Protein AF-A0A3M1GZL6-F1 (afdb_monomer_lite)

Radius of gyration: 32.79 Å; chains: 1; bounding box: 67×46×110 Å

pLDDT: mean 77.43, std 15.97, range [37.19, 97.94]

Foldseek 3Di:
DKDWDQDFPAAIWIWADQPPDIDDTDGDDDDARWDPWDWDADDQQKIKIWTWHPVDPVTDIDIDIDGDPHPDDPDDPDPDPPPDPDPPPDPPDPDDDDDDDDDDDPPPPPPPPPPDPPPDPDVVNVCVVPVVVVVVVVVVVVVVVVVVVVDDPPD

Sequence (155 aa):
MHAVSLQPNDPPLHSMFNGANWSPPDQLPTADIVELLRIAVTGGNTLHVVWTVKTAQPFTVWYMQGKTTAPAVPFQPVPAPPPAASANPAASQAEATAEPGTGLSPRAADIPHDYRPVARMTPGNLVLLGVVPALLALVIIFAIRIAQIRWPKEY

Secondary structure (DSSP, 8-state):
-EEEE--TTSPPEEEEB-SS-BPPPEE---SS-EEEEEEEEETTTEEEEEEEETTSSSPEEEEEEEE--PPPPPPPPPPPPPPPPP------------------------------------HHHHHHHHHHHHHHHHHHHHHHHHHHHHS----

Structure (mmCIF, N/CA/C/O backbone):
data_AF-A0A3M1GZL6-F1
#
_entry.id   AF-A0A3M1GZL6-F1
#
loop_
_atom_site.group_PDB
_atom_site.id
_atom_site.type_symbol
_atom_site.label_atom_id
_atom_site.label_alt_id
_atom_site.label_comp_id
_atom_site.label_asym_id
_atom_site.label_entity_id
_atom_site.label_seq_id
_atom_site.pdbx_PDB_ins_code
_atom_site.Cartn_x
_atom_site.Cartn_y
_atom_site.Cartn_z
_atom_site.occupancy
_atom_site.B_iso_or_equiv
_atom_site.auth_seq_id
_atom_site.auth_comp_id
_atom_site.auth_asym_id
_atom_site.auth_atom_id
_atom_site.pdbx_PDB_model_num
ATOM 1 N N . MET A 1 1 ? -6.702 -7.083 13.331 1.00 82.12 1 MET A N 1
ATOM 2 C CA . MET A 1 1 ? -5.679 -6.010 13.196 1.00 82.12 1 MET A CA 1
ATOM 3 C C . MET A 1 1 ? -5.001 -6.169 11.841 1.00 82.12 1 MET A C 1
ATOM 5 O O . MET A 1 1 ? -4.928 -7.291 11.357 1.00 82.12 1 MET A O 1
ATOM 9 N N . HIS A 1 2 ? -4.553 -5.080 11.221 1.00 84.69 2 HIS A N 1
ATOM 10 C CA . HIS A 1 2 ? -3.854 -5.108 9.934 1.00 84.69 2 HIS A CA 1
ATOM 11 C C . HIS A 1 2 ? -2.455 -4.526 10.085 1.00 84.69 2 HIS A C 1
ATOM 13 O O . HIS A 1 2 ? -2.291 -3.525 10.780 1.00 84.69 2 HIS A O 1
ATOM 19 N N . ALA A 1 3 ? -1.480 -5.144 9.429 1.00 86.69 3 ALA A N 1
ATOM 20 C CA . ALA A 1 3 ? -0.126 -4.631 9.313 1.00 86.69 3 ALA A CA 1
ATOM 21 C C . ALA A 1 3 ? 0.213 -4.467 7.835 1.00 86.69 3 ALA A C 1
ATOM 23 O O . ALA A 1 3 ? -0.143 -5.309 7.008 1.00 86.69 3 ALA A O 1
ATOM 24 N N . VAL A 1 4 ? 0.898 -3.374 7.519 1.00 86.44 4 VAL A N 1
ATOM 25 C CA . VAL A 1 4 ? 1.490 -3.162 6.202 1.00 86.44 4 VAL A CA 1
ATOM 26 C C . VAL A 1 4 ? 2.957 -2.834 6.395 1.00 86.44 4 VAL A C 1
ATOM 28 O O . VAL A 1 4 ? 3.301 -2.008 7.241 1.00 86.44 4 VAL A O 1
ATOM 31 N N . SER A 1 5 ? 3.805 -3.500 5.621 1.00 86.38 5 SER A N 1
ATOM 32 C CA . SER A 1 5 ? 5.239 -3.245 5.592 1.00 86.38 5 SER A CA 1
ATOM 33 C C . SER A 1 5 ? 5.602 -2.529 4.300 1.00 86.38 5 SER A C 1
ATOM 35 O O . SER A 1 5 ? 5.200 -2.953 3.216 1.00 86.38 5 SER A O 1
ATOM 37 N N . LEU A 1 6 ? 6.363 -1.444 4.434 1.00 83.81 6 LEU A N 1
ATOM 38 C CA . LEU A 1 6 ? 7.000 -0.743 3.328 1.00 83.81 6 LEU A CA 1
ATOM 39 C C . LEU A 1 6 ? 8.499 -0.990 3.437 1.00 83.81 6 LEU A C 1
ATOM 41 O O . LEU A 1 6 ? 9.172 -0.364 4.257 1.00 83.81 6 LEU A O 1
ATOM 45 N N . GLN A 1 7 ? 9.014 -1.909 2.630 1.00 82.75 7 GLN A N 1
ATOM 46 C CA . GLN A 1 7 ? 10.453 -2.088 2.487 1.00 82.75 7 GLN A CA 1
ATOM 47 C C . GLN A 1 7 ? 10.937 -1.318 1.251 1.00 82.75 7 GLN A C 1
ATOM 49 O O . GLN A 1 7 ? 10.270 -1.337 0.214 1.00 82.75 7 GLN A O 1
ATOM 54 N N . PRO A 1 8 ? 12.063 -0.586 1.337 1.00 77.88 8 PRO A N 1
ATOM 55 C CA . PRO A 1 8 ? 12.608 0.104 0.178 1.00 77.88 8 PRO A CA 1
ATOM 56 C C . PRO A 1 8 ? 12.890 -0.880 -0.962 1.00 77.88 8 PRO A C 1
ATOM 58 O O . PRO A 1 8 ? 13.643 -1.828 -0.778 1.00 77.88 8 PRO A O 1
ATOM 61 N N . ASN A 1 9 ? 12.351 -0.592 -2.150 1.00 77.94 9 ASN A N 1
ATOM 62 C CA . ASN A 1 9 ? 12.472 -1.400 -3.376 1.00 77.94 9 ASN A CA 1
ATOM 63 C C . ASN A 1 9 ? 11.681 -2.714 -3.398 1.00 77.94 9 ASN A C 1
ATOM 65 O O . ASN A 1 9 ? 11.712 -3.391 -4.423 1.00 77.94 9 ASN A O 1
ATOM 69 N N . ASP A 1 10 ? 10.935 -3.026 -2.342 1.00 83.75 10 ASP A N 1
ATOM 70 C CA . ASP A 1 10 ? 10.037 -4.171 -2.318 1.00 83.75 10 ASP A CA 1
ATOM 71 C C . ASP A 1 10 ? 8.578 -3.718 -2.450 1.00 83.75 10 ASP A C 1
ATOM 73 O O . ASP A 1 10 ? 8.207 -2.610 -2.038 1.00 83.75 10 ASP A O 1
ATOM 77 N N . PRO A 1 11 ? 7.721 -4.564 -3.033 1.00 83.38 11 PRO A N 1
ATOM 78 C CA . PRO A 1 11 ? 6.295 -4.307 -3.067 1.00 83.38 11 PRO A CA 1
ATOM 79 C C . PRO A 1 11 ? 5.733 -4.278 -1.631 1.00 83.38 11 PRO A C 1
ATOM 81 O O . PRO A 1 11 ? 6.134 -5.090 -0.795 1.00 83.38 11 PRO A O 1
ATOM 84 N N . PRO A 1 12 ? 4.792 -3.370 -1.311 1.00 85.75 12 PRO A N 1
ATOM 85 C CA . PRO A 1 12 ? 4.110 -3.363 -0.028 1.00 85.75 12 PRO A CA 1
ATOM 86 C C . PRO A 1 12 ? 3.483 -4.720 0.275 1.00 85.75 12 PRO A C 1
ATOM 88 O O . PRO A 1 12 ? 2.729 -5.279 -0.527 1.00 85.75 12 PRO A O 1
ATOM 91 N N . LEU A 1 13 ? 3.773 -5.205 1.476 1.00 89.44 13 LEU A N 1
ATOM 92 C CA . LEU A 1 13 ? 3.227 -6.449 1.993 1.00 89.44 13 LEU A CA 1
ATOM 93 C C . LEU A 1 13 ? 2.117 -6.147 2.987 1.00 89.44 13 LEU A C 1
ATOM 95 O O . LEU A 1 13 ? 2.265 -5.278 3.850 1.00 89.44 13 LEU A O 1
ATOM 99 N N . HIS A 1 14 ? 1.026 -6.895 2.898 1.00 88.31 14 HIS A N 1
ATOM 100 C CA . HIS A 1 14 ? -0.104 -6.841 3.814 1.00 88.31 14 HIS A CA 1
ATOM 101 C C . HIS A 1 14 ? -0.187 -8.129 4.625 1.00 88.31 14 HIS A C 1
ATOM 103 O O . HIS A 1 14 ? -0.052 -9.222 4.092 1.00 88.31 14 HIS A O 1
ATOM 109 N N . SER A 1 15 ? -0.427 -8.013 5.927 1.00 89.75 15 SER A N 1
ATOM 110 C CA . SER A 1 15 ? -0.770 -9.159 6.763 1.00 89.75 15 SER A CA 1
ATOM 111 C C . SER A 1 15 ? -1.905 -8.801 7.715 1.00 89.75 15 SER A C 1
ATOM 113 O O . SER A 1 15 ? -2.134 -7.639 8.082 1.00 89.75 15 SER A O 1
ATOM 115 N N . MET A 1 16 ? -2.658 -9.821 8.102 1.00 89.81 16 MET A N 1
ATOM 116 C CA . MET A 1 16 ? -3.861 -9.699 8.899 1.00 89.81 16 MET A CA 1
ATOM 117 C C . MET A 1 16 ? -3.774 -10.576 10.139 1.00 89.81 16 MET A C 1
ATOM 119 O O . MET A 1 16 ? -3.557 -11.778 10.050 1.00 89.81 16 MET A O 1
ATOM 123 N N . PHE A 1 17 ? -4.030 -9.986 11.301 1.00 83.88 17 PHE A N 1
ATOM 124 C CA . PHE A 1 17 ? -4.169 -10.725 12.548 1.00 83.88 17 PHE A CA 1
ATOM 125 C C . PHE A 1 17 ? -5.627 -11.127 12.772 1.00 83.88 17 PHE A C 1
ATOM 127 O O . PHE A 1 17 ? -6.502 -10.254 12.874 1.00 83.88 17 PHE A O 1
ATOM 134 N N . ASN A 1 18 ? -5.873 -12.434 12.886 1.00 82.94 18 ASN A N 1
ATOM 135 C CA . ASN A 1 18 ? -7.208 -13.018 13.062 1.00 82.94 18 ASN A CA 1
ATOM 136 C C . ASN A 1 18 ? -7.634 -13.193 14.535 1.00 82.94 18 ASN A C 1
ATOM 138 O O . ASN A 1 18 ? -8.662 -13.806 14.800 1.00 82.94 18 ASN A O 1
ATOM 142 N N . GLY A 1 19 ? -6.848 -12.681 15.485 1.00 83.75 19 GLY A N 1
ATOM 143 C CA . GLY A 1 19 ? -7.070 -12.865 16.923 1.00 83.75 19 GLY A CA 1
ATOM 144 C C . GLY A 1 19 ? -6.144 -13.897 17.570 1.00 83.75 19 GLY A C 1
ATOM 145 O O . GLY A 1 19 ? -5.938 -13.827 18.776 1.00 83.75 19 GLY A O 1
ATOM 146 N N . ALA A 1 20 ? -5.540 -14.795 16.785 1.00 88.56 20 ALA A N 1
ATOM 147 C CA . ALA A 1 20 ? -4.580 -15.788 17.275 1.00 88.56 20 ALA A CA 1
ATOM 148 C C . ALA A 1 20 ? -3.254 -15.757 16.504 1.00 88.56 20 ALA A C 1
ATOM 150 O O . ALA A 1 20 ? -2.189 -15.798 17.111 1.00 88.56 20 ALA A O 1
ATOM 151 N N . ASN A 1 21 ? -3.313 -15.653 15.174 1.00 90.38 21 ASN A N 1
ATOM 152 C CA . ASN A 1 21 ? -2.150 -15.697 14.293 1.00 90.38 21 ASN A CA 1
ATOM 153 C C . ASN A 1 21 ? -2.203 -14.587 13.238 1.00 90.38 21 ASN A C 1
ATOM 155 O O . ASN A 1 21 ? -3.274 -14.083 12.879 1.00 90.38 21 ASN A O 1
ATOM 159 N N . TRP A 1 22 ? -1.029 -14.233 12.719 1.00 90.50 22 TRP A N 1
ATOM 160 C CA . TRP A 1 22 ? -0.897 -13.429 11.508 1.00 90.50 22 TRP A CA 1
ATOM 161 C C . TRP A 1 22 ? -1.107 -14.302 10.269 1.00 90.50 22 TRP A C 1
ATOM 163 O O . TRP A 1 22 ? -0.650 -15.445 10.225 1.00 90.50 22 TRP A O 1
ATOM 173 N N . SER A 1 23 ? -1.788 -13.769 9.257 1.00 88.12 23 SER A N 1
ATOM 174 C CA . SER A 1 23 ? -1.827 -14.381 7.932 1.00 88.12 23 SER A CA 1
ATOM 175 C C . SER A 1 23 ? -0.436 -14.332 7.291 1.00 88.12 23 SER A C 1
ATOM 177 O O . SER A 1 23 ? 0.346 -13.421 7.596 1.00 88.12 23 SER A O 1
ATOM 179 N N . PRO A 1 24 ? -0.126 -15.242 6.352 1.00 91.62 24 PRO A N 1
ATOM 180 C CA . PRO A 1 24 ? 1.008 -15.047 5.459 1.00 91.62 24 PRO A CA 1
ATOM 181 C C . PRO A 1 24 ? 0.953 -13.647 4.819 1.00 91.62 24 PRO A C 1
ATOM 183 O O . PRO A 1 24 ? -0.154 -13.163 4.550 1.00 91.62 24 PRO A O 1
ATOM 186 N N . PRO A 1 25 ? 2.104 -12.978 4.618 1.00 90.62 25 PRO A N 1
ATOM 187 C CA . PRO A 1 25 ? 2.144 -11.710 3.907 1.00 90.62 25 PRO A CA 1
ATOM 188 C C . PRO A 1 25 ? 1.622 -11.877 2.480 1.00 90.62 25 PRO A C 1
ATOM 190 O O . PRO A 1 25 ? 2.087 -12.756 1.756 1.00 90.62 25 PRO A O 1
ATOM 193 N N . ASP A 1 26 ? 0.677 -11.030 2.091 1.00 86.62 26 ASP A N 1
ATOM 194 C CA . ASP A 1 26 ? 0.167 -10.929 0.730 1.00 86.62 26 ASP A CA 1
ATOM 195 C C . ASP A 1 26 ? 0.739 -9.683 0.054 1.00 86.62 26 ASP A C 1
ATOM 197 O O . ASP A 1 26 ? 0.881 -8.622 0.675 1.00 86.62 26 ASP A O 1
ATOM 201 N N . GLN A 1 27 ? 1.105 -9.819 -1.213 1.00 86.69 27 GLN A N 1
ATOM 202 C CA . GLN A 1 27 ? 1.727 -8.744 -1.965 1.00 86.69 27 GLN A CA 1
ATOM 203 C C . GLN A 1 27 ? 0.643 -7.859 -2.569 1.00 86.69 27 GLN A C 1
ATOM 205 O O . GLN A 1 27 ? -0.169 -8.307 -3.379 1.00 86.69 27 GLN A O 1
ATOM 210 N N . LEU A 1 28 ? 0.654 -6.571 -2.228 1.00 81.94 28 LEU A N 1
ATOM 211 C CA . LEU A 1 28 ? -0.242 -5.633 -2.887 1.00 81.94 28 LEU A CA 1
ATOM 212 C C . LEU A 1 28 ? 0.276 -5.345 -4.309 1.00 81.94 28 LEU A C 1
ATOM 214 O O . LEU A 1 28 ? 1.479 -5.140 -4.498 1.00 81.94 28 LEU A O 1
ATOM 218 N N . PRO A 1 29 ? -0.603 -5.319 -5.323 1.00 76.50 29 PRO A N 1
ATOM 219 C CA . PRO A 1 29 ? -0.213 -5.044 -6.696 1.00 76.50 29 PRO A CA 1
ATOM 220 C C . PRO A 1 29 ? 0.284 -3.602 -6.827 1.00 76.50 29 PRO A C 1
ATOM 222 O O . PRO A 1 29 ? -0.481 -2.646 -6.695 1.00 76.50 29 PRO A O 1
ATOM 225 N N . THR A 1 30 ? 1.574 -3.438 -7.109 1.00 78.94 30 THR A N 1
ATOM 226 C CA . THR A 1 30 ? 2.170 -2.138 -7.437 1.00 78.94 30 THR A CA 1
ATOM 227 C C . THR A 1 30 ? 3.236 -2.316 -8.509 1.00 78.94 30 THR A C 1
ATOM 229 O O . THR A 1 30 ? 3.875 -3.363 -8.601 1.00 78.94 30 THR A O 1
ATOM 232 N N . ALA A 1 31 ? 3.405 -1.282 -9.330 1.00 65.56 31 ALA A N 1
ATOM 233 C CA . ALA A 1 31 ? 4.417 -1.239 -10.379 1.00 65.56 31 ALA A CA 1
ATOM 234 C C . ALA A 1 31 ? 5.683 -0.469 -9.962 1.00 65.56 31 ALA A C 1
ATOM 236 O O . ALA A 1 31 ? 6.626 -0.395 -10.743 1.00 65.56 31 ALA A O 1
ATOM 237 N N . ASP A 1 32 ? 5.703 0.147 -8.775 1.00 81.12 32 ASP A N 1
ATOM 238 C CA . ASP A 1 32 ? 6.634 1.236 -8.481 1.00 81.12 32 ASP A CA 1
ATOM 239 C C . ASP A 1 32 ? 6.878 1.468 -6.980 1.00 81.12 32 ASP A C 1
ATOM 241 O O . ASP A 1 32 ? 6.179 0.944 -6.111 1.00 81.12 32 ASP A O 1
ATOM 245 N N . ILE A 1 33 ? 7.867 2.320 -6.682 1.00 83.44 33 ILE A N 1
ATOM 246 C CA . ILE A 1 33 ? 8.243 2.710 -5.316 1.00 83.44 33 ILE A CA 1
ATOM 247 C C . ILE A 1 33 ? 7.102 3.486 -4.651 1.00 83.44 33 ILE A C 1
ATOM 249 O O . ILE A 1 33 ? 6.793 4.625 -5.021 1.00 83.44 33 ILE A O 1
ATOM 253 N N . VAL A 1 34 ? 6.528 2.851 -3.633 1.00 86.25 34 VAL A N 1
ATOM 254 C CA . VAL A 1 34 ? 5.396 3.343 -2.853 1.00 86.25 34 VAL A CA 1
ATOM 255 C C . VAL A 1 34 ? 5.852 4.310 -1.762 1.00 86.25 34 VAL A C 1
ATOM 257 O O . VAL A 1 34 ? 6.761 4.019 -0.987 1.00 86.25 34 VAL A O 1
ATOM 260 N N . GLU A 1 35 ? 5.174 5.448 -1.664 1.00 85.88 35 GLU A N 1
ATOM 261 C CA . GLU A 1 35 ? 5.312 6.436 -0.595 1.00 85.88 35 GLU A CA 1
ATOM 262 C C . GLU A 1 35 ? 3.933 6.762 0.003 1.00 85.88 35 GLU A C 1
ATOM 264 O O . GLU A 1 35 ? 2.891 6.505 -0.603 1.00 85.88 35 GLU A O 1
ATOM 269 N N . LEU A 1 36 ? 3.925 7.314 1.221 1.00 87.94 36 LEU A N 1
ATOM 270 C CA . LEU A 1 36 ? 2.721 7.817 1.901 1.00 87.94 36 LEU A CA 1
ATOM 271 C C . LEU A 1 36 ? 1.548 6.819 1.979 1.00 87.94 36 LEU A C 1
ATOM 273 O O . LEU A 1 36 ? 0.388 7.227 1.957 1.00 87.94 36 LEU A O 1
ATOM 277 N N . LEU A 1 37 ? 1.831 5.519 2.123 1.00 89.25 37 LEU A N 1
ATOM 278 C CA . LEU A 1 37 ? 0.783 4.505 2.228 1.00 89.25 37 LEU A CA 1
ATOM 279 C C . LEU A 1 37 ? -0.131 4.771 3.435 1.00 89.25 37 LEU A C 1
ATOM 281 O O . LEU A 1 37 ? 0.324 5.072 4.548 1.00 89.25 37 LEU A O 1
ATOM 285 N N . ARG A 1 38 ? -1.437 4.658 3.205 1.00 91.12 38 ARG A N 1
ATOM 286 C CA . ARG A 1 38 ? -2.498 4.720 4.210 1.00 91.12 38 ARG A CA 1
ATOM 287 C C . ARG A 1 38 ? -3.453 3.555 4.001 1.00 91.12 38 ARG A C 1
ATOM 289 O O . ARG A 1 38 ? -3.733 3.158 2.873 1.00 91.12 38 ARG A O 1
ATOM 296 N N . ILE A 1 39 ? -3.956 3.028 5.110 1.00 89.44 39 ILE A N 1
ATOM 297 C CA . ILE A 1 39 ? -4.881 1.898 5.142 1.00 89.44 39 ILE A CA 1
ATOM 298 C C . ILE A 1 39 ? -6.048 2.199 6.069 1.00 89.44 39 ILE A C 1
ATOM 300 O O . ILE A 1 39 ? -5.860 2.743 7.156 1.00 89.44 39 ILE A O 1
ATOM 304 N N . ALA A 1 40 ? -7.242 1.800 5.646 1.00 90.00 40 ALA A N 1
ATOM 305 C CA . ALA A 1 40 ? -8.452 1.839 6.454 1.00 90.00 40 ALA A CA 1
ATOM 306 C C . ALA A 1 40 ? -9.295 0.591 6.184 1.00 90.00 40 ALA A C 1
ATOM 308 O O . ALA A 1 40 ? -9.300 0.073 5.071 1.00 90.00 40 ALA A O 1
ATOM 309 N N . VAL A 1 41 ? -10.030 0.112 7.188 1.00 87.12 41 VAL A N 1
ATOM 310 C CA . VAL A 1 41 ? -11.014 -0.963 7.013 1.00 87.12 41 VAL A CA 1
ATOM 311 C C . VAL A 1 41 ? -12.380 -0.434 7.403 1.00 87.12 41 VAL A C 1
ATOM 313 O O . VAL A 1 41 ? -12.566 0.007 8.534 1.00 87.12 41 VAL A O 1
ATOM 316 N N . THR A 1 42 ? -13.325 -0.454 6.466 1.00 86.94 42 THR A N 1
ATOM 317 C CA . THR A 1 42 ? -14.678 0.081 6.673 1.00 86.94 42 THR A CA 1
ATOM 318 C C . THR A 1 42 ? -15.738 -0.800 6.000 1.00 86.94 42 THR A C 1
ATOM 320 O O . THR A 1 42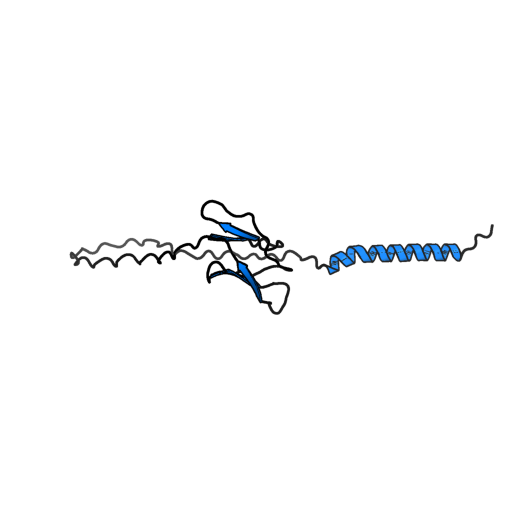 ? -15.409 -1.778 5.327 1.00 86.94 42 THR A O 1
ATOM 323 N N . GLY A 1 43 ? -17.026 -0.500 6.218 1.00 82.19 43 GLY A N 1
ATOM 324 C CA . GLY A 1 43 ? -18.127 -1.064 5.424 1.00 82.19 43 GLY A CA 1
ATOM 325 C C . GLY A 1 43 ? -18.190 -2.596 5.390 1.00 82.19 43 GLY A C 1
ATOM 326 O O . GLY A 1 43 ? -18.282 -3.179 4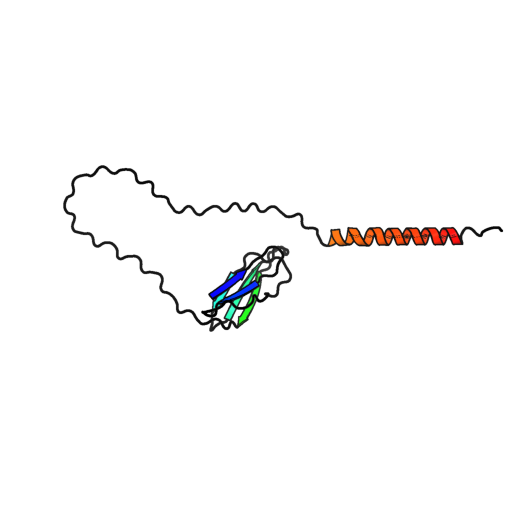.310 1.00 82.19 43 GLY A O 1
ATOM 327 N N . GLY A 1 44 ? -18.085 -3.255 6.548 1.00 82.00 44 GLY A N 1
ATOM 328 C CA . GLY A 1 44 ? -18.143 -4.718 6.633 1.00 82.00 44 GLY A CA 1
ATOM 329 C C . GLY A 1 44 ? -16.935 -5.383 5.972 1.00 82.00 44 GLY A C 1
ATOM 330 O O . GLY A 1 44 ? -17.069 -6.077 4.962 1.00 82.00 44 GLY A O 1
ATOM 331 N N . ASN A 1 45 ? -15.754 -5.152 6.552 1.00 86.44 45 ASN A N 1
ATOM 332 C CA . ASN A 1 45 ? -14.490 -5.770 6.152 1.00 86.44 45 ASN A CA 1
ATOM 333 C C . ASN A 1 45 ? -14.014 -5.433 4.731 1.00 86.44 45 ASN A C 1
ATOM 335 O O . ASN A 1 45 ? -13.444 -6.270 4.027 1.00 86.44 45 ASN A O 1
ATOM 339 N N . THR A 1 46 ? -14.225 -4.196 4.296 1.00 88.62 46 THR A N 1
ATOM 340 C CA . THR A 1 46 ? -13.605 -3.688 3.072 1.00 88.62 46 THR A CA 1
ATOM 341 C C . THR A 1 46 ? -12.311 -2.975 3.446 1.00 88.62 46 THR A C 1
ATOM 343 O O . THR A 1 46 ? -12.333 -1.992 4.184 1.00 88.62 46 THR A O 1
ATOM 346 N N . LEU A 1 47 ? -11.181 -3.503 2.982 1.00 87.69 47 LEU A N 1
ATOM 347 C CA . LEU A 1 47 ? -9.872 -2.870 3.089 1.00 87.69 47 LEU A CA 1
ATOM 348 C C . LEU A 1 47 ? -9.749 -1.816 1.991 1.00 87.69 47 LEU A C 1
ATOM 350 O O . LEU A 1 47 ? -9.950 -2.121 0.819 1.00 87.69 47 LEU A O 1
ATOM 354 N N . HIS A 1 48 ? -9.377 -0.607 2.384 1.00 89.88 48 HIS A N 1
ATOM 355 C CA . HIS A 1 48 ? -9.042 0.510 1.516 1.00 89.88 48 HIS A CA 1
ATOM 356 C C . HIS A 1 48 ? -7.555 0.797 1.677 1.00 89.88 48 HIS A C 1
ATOM 358 O O . HIS A 1 48 ? -7.083 0.992 2.802 1.00 89.88 48 HIS A O 1
ATOM 364 N N . VAL A 1 49 ? -6.827 0.831 0.566 1.00 89.25 49 VAL A N 1
ATOM 365 C CA . VAL A 1 49 ? -5.401 1.159 0.532 1.00 89.25 49 VAL A CA 1
ATOM 366 C C . VAL A 1 49 ? -5.210 2.339 -0.406 1.00 89.25 49 VAL A C 1
ATOM 368 O O . VAL A 1 49 ? -5.695 2.318 -1.536 1.00 89.25 49 VAL A O 1
ATOM 371 N N . VAL A 1 50 ? -4.504 3.363 0.063 1.00 91.88 50 VAL A N 1
ATOM 372 C CA . VAL A 1 50 ? -4.168 4.557 -0.720 1.00 91.88 50 VAL A CA 1
ATOM 373 C C . VAL A 1 50 ? -2.677 4.809 -0.612 1.00 91.88 50 VAL A C 1
ATOM 375 O O . VAL A 1 50 ? -2.113 4.684 0.476 1.00 91.88 50 VAL A O 1
ATOM 378 N N . TRP A 1 51 ? -2.031 5.151 -1.720 1.00 90.94 51 TRP A N 1
ATOM 379 C CA . TRP A 1 51 ? -0.601 5.452 -1.724 1.00 90.94 51 TRP A CA 1
ATOM 380 C C . TRP A 1 51 ? -0.209 6.403 -2.850 1.00 90.94 51 TRP A C 1
ATOM 382 O O . TRP A 1 51 ? -0.974 6.623 -3.788 1.00 90.94 51 TRP A O 1
ATOM 392 N N . THR A 1 52 ? 0.994 6.963 -2.766 1.00 89.06 52 THR A N 1
ATOM 393 C CA . THR A 1 52 ? 1.604 7.750 -3.843 1.00 89.06 52 THR A CA 1
ATOM 394 C C . THR A 1 52 ? 2.798 7.012 -4.423 1.00 89.06 52 THR A C 1
ATOM 396 O O . THR A 1 52 ? 3.452 6.232 -3.734 1.00 89.06 52 THR A O 1
ATOM 399 N N . VAL A 1 53 ? 3.108 7.265 -5.690 1.00 85.44 53 VAL A N 1
ATOM 400 C CA . VAL A 1 53 ? 4.294 6.713 -6.353 1.00 85.44 53 VAL A CA 1
ATOM 401 C C . VAL A 1 53 ? 5.317 7.821 -6.592 1.00 85.44 53 VAL A C 1
ATOM 403 O O . VAL A 1 53 ? 4.983 8.849 -7.181 1.00 85.44 53 VAL A O 1
ATOM 406 N N . LYS A 1 54 ? 6.567 7.614 -6.149 1.00 77.31 54 LYS A N 1
ATOM 407 C CA . LYS A 1 54 ? 7.638 8.632 -6.232 1.00 77.31 54 LYS A CA 1
ATOM 408 C C . LYS A 1 54 ? 8.118 8.902 -7.662 1.00 77.31 54 LYS A C 1
ATOM 410 O O . LYS A 1 54 ? 8.632 9.975 -7.956 1.00 77.31 54 LYS A O 1
ATOM 415 N N . THR A 1 55 ? 8.036 7.905 -8.537 1.00 75.25 55 THR A N 1
ATOM 416 C CA . THR A 1 55 ? 8.617 7.940 -9.891 1.00 75.25 55 THR A CA 1
ATOM 417 C C . THR A 1 55 ? 7.796 8.756 -10.887 1.00 75.25 55 THR A C 1
ATOM 419 O O . THR A 1 55 ? 8.328 9.125 -11.931 1.00 75.25 55 THR A O 1
ATOM 422 N N . ALA A 1 56 ? 6.551 9.103 -10.555 1.00 65.31 56 ALA A N 1
ATOM 423 C CA . ALA A 1 56 ? 5.707 9.974 -11.360 1.00 65.31 56 ALA A CA 1
ATOM 424 C C . ALA A 1 56 ? 5.665 11.378 -10.737 1.00 65.31 56 ALA A C 1
ATOM 426 O O . ALA A 1 56 ? 5.170 11.550 -9.624 1.00 65.31 56 ALA A O 1
ATOM 427 N N . GLN A 1 57 ? 6.179 12.387 -11.449 1.00 77.94 57 GLN A N 1
ATOM 428 C CA . GLN A 1 57 ? 5.782 13.776 -11.218 1.00 77.94 57 GLN A CA 1
ATOM 429 C C . GLN A 1 57 ? 4.801 14.206 -12.318 1.00 77.94 57 GLN A C 1
ATOM 431 O O . GLN A 1 57 ? 5.125 14.034 -13.494 1.00 77.94 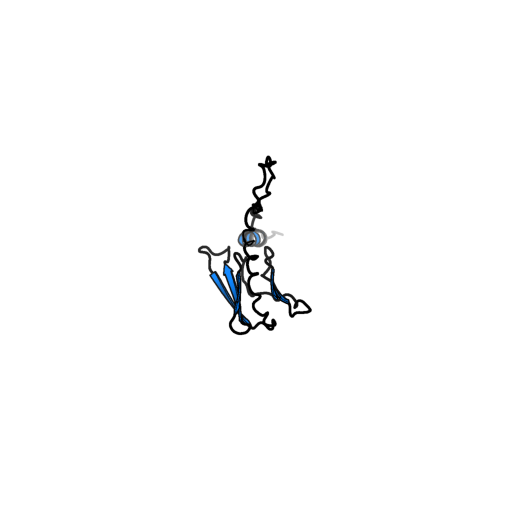57 GLN A O 1
ATOM 436 N N . PRO A 1 58 ? 3.628 14.768 -11.966 1.00 83.25 58 PRO A N 1
ATOM 437 C CA . PRO A 1 58 ? 3.125 15.007 -10.605 1.00 83.25 58 PRO A CA 1
ATOM 438 C C . PRO A 1 58 ? 2.838 13.703 -9.841 1.00 83.25 58 PRO A C 1
ATOM 440 O O . PRO A 1 58 ? 2.576 12.668 -10.456 1.00 83.25 58 PRO A O 1
ATOM 443 N N . PHE A 1 59 ? 2.886 13.761 -8.501 1.00 81.62 59 PHE A N 1
ATOM 444 C CA . PHE A 1 59 ? 2.580 12.601 -7.660 1.00 81.62 59 PHE A CA 1
ATOM 445 C C . PHE A 1 59 ? 1.215 12.035 -8.040 1.00 81.62 59 PHE A C 1
ATOM 447 O O . PHE A 1 59 ? 0.195 12.716 -7.950 1.00 81.62 59 PHE A O 1
ATOM 454 N N . THR A 1 60 ? 1.205 10.775 -8.460 1.00 84.38 60 THR A N 1
ATOM 455 C CA . THR A 1 60 ? -0.034 10.063 -8.765 1.00 84.38 60 THR A CA 1
ATOM 456 C C . THR A 1 60 ? -0.492 9.332 -7.513 1.00 84.38 60 THR A C 1
ATOM 458 O O . THR A 1 60 ? 0.278 8.573 -6.917 1.00 84.38 60 THR A O 1
ATOM 461 N N . VAL A 1 61 ? -1.736 9.588 -7.105 1.00 89.19 61 VAL A N 1
ATOM 462 C CA . VAL A 1 61 ? -2.396 8.873 -6.010 1.00 89.19 61 VAL A CA 1
ATOM 463 C C . VAL A 1 61 ? -3.044 7.619 -6.581 1.00 89.19 61 VAL A C 1
ATOM 465 O O . VAL A 1 61 ? -3.823 7.689 -7.529 1.00 89.19 61 VAL A O 1
ATOM 468 N N . TRP A 1 62 ? -2.735 6.481 -5.978 1.00 87.00 62 TRP A N 1
ATOM 469 C CA . TRP A 1 62 ? -3.276 5.177 -6.327 1.00 87.00 62 TRP A CA 1
ATOM 470 C C . TRP A 1 62 ? -4.206 4.683 -5.228 1.00 87.00 62 TRP A C 1
ATOM 472 O O . TRP A 1 62 ? -4.024 5.001 -4.050 1.00 87.00 62 TRP A O 1
ATOM 482 N N . TYR A 1 63 ? -5.202 3.897 -5.627 1.00 90.19 63 TYR A N 1
ATOM 483 C CA . TYR A 1 63 ? -6.208 3.343 -4.735 1.00 90.19 63 TYR A CA 1
ATOM 484 C C . TYR A 1 63 ? -6.471 1.878 -5.071 1.00 90.19 63 TYR A C 1
ATOM 486 O O . TYR A 1 63 ? -6.626 1.513 -6.237 1.00 90.19 63 TYR A O 1
ATOM 494 N N . MET A 1 64 ? -6.573 1.057 -4.032 1.00 86.62 64 MET A N 1
ATOM 495 C CA . MET A 1 64 ? -7.016 -0.328 -4.120 1.00 86.62 64 MET A CA 1
ATOM 496 C C . MET A 1 64 ? -8.054 -0.600 -3.041 1.00 86.62 64 MET A C 1
ATOM 498 O O . MET A 1 64 ? -7.972 -0.083 -1.925 1.00 86.62 64 MET A O 1
ATOM 502 N N . GLN A 1 65 ? -8.998 -1.479 -3.370 1.00 91.25 65 GLN A N 1
ATOM 503 C CA . GLN A 1 65 ? -9.908 -2.058 -2.398 1.00 91.25 65 GLN A CA 1
ATOM 504 C C . GLN A 1 65 ? -9.908 -3.579 -2.466 1.00 91.25 65 GLN A C 1
ATOM 506 O O . GLN A 1 65 ? -9.752 -4.163 -3.537 1.00 91.25 65 GLN A O 1
ATOM 511 N N . GLY A 1 66 ? -10.134 -4.209 -1.320 1.00 85.12 66 GLY A N 1
ATOM 512 C CA . GLY A 1 66 ? -10.248 -5.657 -1.208 1.00 85.12 66 GLY A CA 1
ATOM 513 C C . GLY A 1 66 ? -11.159 -6.058 -0.060 1.00 85.12 66 GLY A C 1
ATOM 514 O O . GLY A 1 66 ? -11.445 -5.263 0.837 1.00 85.12 66 GLY A O 1
ATOM 515 N N . LYS A 1 67 ? -11.630 -7.303 -0.075 1.00 86.00 67 LYS A N 1
ATOM 516 C CA . LYS A 1 67 ? -12.313 -7.885 1.082 1.00 86.00 67 LYS A CA 1
ATOM 517 C C . LYS A 1 67 ? -11.285 -8.495 2.021 1.00 86.00 67 LYS A C 1
ATOM 519 O O . LYS A 1 67 ? -10.376 -9.189 1.582 1.00 86.00 67 LYS A O 1
ATOM 524 N N . THR A 1 68 ? -11.443 -8.229 3.310 1.00 83.31 68 THR A N 1
ATOM 525 C CA . THR A 1 68 ? -10.638 -8.831 4.371 1.00 83.31 68 THR A CA 1
ATOM 526 C C . THR A 1 68 ? -11.483 -9.816 5.180 1.00 83.31 68 THR A C 1
ATOM 528 O O . THR A 1 68 ? -12.692 -9.653 5.331 1.00 83.31 68 THR A O 1
ATOM 531 N N . THR A 1 69 ? -10.862 -10.863 5.711 1.00 80.12 69 THR A N 1
ATOM 532 C CA . THR A 1 69 ? -11.509 -11.806 6.637 1.00 80.12 69 THR A CA 1
ATOM 533 C C . THR A 1 69 ? -11.227 -11.460 8.102 1.00 80.12 69 THR A C 1
ATOM 535 O O . THR A 1 69 ? -11.532 -12.247 8.995 1.00 80.12 69 THR A O 1
ATOM 538 N N . ALA A 1 70 ? -10.663 -10.276 8.371 1.00 75.19 70 ALA A N 1
ATOM 539 C CA . ALA A 1 70 ? -10.322 -9.840 9.720 1.00 75.19 70 ALA A CA 1
ATOM 540 C C . ALA A 1 70 ? -11.587 -9.766 10.577 1.00 75.19 70 ALA A C 1
ATOM 542 O O . ALA A 1 70 ? -12.562 -9.144 10.153 1.00 75.19 70 ALA A O 1
ATOM 543 N N . PRO A 1 71 ? -11.589 -10.326 11.794 1.00 74.69 71 PRO A N 1
ATOM 544 C CA . PRO A 1 71 ? -12.698 -10.119 12.710 1.00 74.69 71 PRO A CA 1
ATOM 545 C C . PRO A 1 71 ? -12.887 -8.623 12.979 1.00 74.69 71 PRO A C 1
ATOM 547 O O . PRO A 1 71 ? -11.907 -7.893 13.168 1.00 74.69 71 PRO A O 1
ATOM 550 N N . ALA A 1 72 ? -14.141 -8.173 13.016 1.00 74.69 72 ALA A N 1
ATOM 551 C CA . ALA A 1 72 ? -14.454 -6.820 13.448 1.00 74.69 72 ALA A CA 1
ATOM 552 C C . ALA A 1 72 ? -14.006 -6.655 14.906 1.00 74.69 72 ALA A C 1
ATOM 554 O O . ALA A 1 72 ? -14.465 -7.377 15.791 1.00 74.69 72 ALA A O 1
ATOM 555 N N . VAL A 1 73 ? -13.092 -5.718 15.153 1.00 72.56 73 VAL A N 1
ATOM 556 C CA . VAL A 1 73 ? -12.720 -5.334 16.516 1.00 72.56 73 VAL A CA 1
ATOM 557 C C . VAL A 1 73 ? -13.728 -4.274 16.963 1.00 72.56 73 VAL A C 1
ATOM 559 O O . VAL A 1 73 ? -13.863 -3.266 16.263 1.00 72.56 73 VAL A O 1
ATOM 562 N N . PRO A 1 74 ? -14.459 -4.478 18.074 1.00 76.19 74 PRO A N 1
ATOM 563 C CA . PRO A 1 74 ? -15.356 -3.461 18.605 1.00 76.19 74 PRO A CA 1
ATOM 564 C C . PRO A 1 74 ? -14.599 -2.154 18.833 1.00 76.19 74 PRO A C 1
ATOM 566 O O . PRO A 1 74 ? -13.428 -2.169 19.216 1.00 76.19 74 PRO A O 1
ATOM 569 N N . PHE A 1 75 ? -15.271 -1.023 18.620 1.00 75.44 75 PHE A N 1
ATOM 570 C CA . PHE A 1 75 ? -14.707 0.275 18.968 1.00 75.44 75 PHE A CA 1
ATOM 571 C C . PHE A 1 75 ? -14.306 0.270 20.449 1.00 75.44 75 PHE A C 1
ATOM 573 O O . PHE A 1 75 ? -15.153 0.063 21.319 1.00 75.44 75 PHE A O 1
ATOM 580 N N . GLN A 1 76 ? -13.019 0.482 20.732 1.00 76.75 76 GLN A N 1
ATOM 581 C CA . GLN A 1 76 ? -12.582 0.774 22.090 1.00 76.75 76 GLN A CA 1
ATOM 582 C C . GLN A 1 76 ? -12.870 2.253 22.352 1.00 76.75 76 GLN A C 1
ATOM 584 O O . GLN A 1 76 ? -12.312 3.097 21.645 1.00 76.75 76 GLN A O 1
ATOM 589 N N . PRO A 1 77 ? -13.746 2.588 23.316 1.00 85.06 77 PRO A N 1
ATOM 590 C CA . PRO A 1 77 ? -13.961 3.975 23.681 1.00 85.06 77 PRO A CA 1
ATOM 591 C C . PRO A 1 77 ? -12.634 4.602 24.090 1.00 85.06 77 PRO A C 1
ATOM 593 O O . PRO A 1 77 ? -11.816 3.974 24.765 1.00 85.06 77 PRO A O 1
ATOM 596 N N . VAL A 1 78 ? -12.430 5.848 23.662 1.00 85.06 78 VAL A N 1
ATOM 597 C CA . VAL A 1 78 ? -11.309 6.658 24.136 1.00 85.06 78 VAL A CA 1
ATOM 598 C C . VAL A 1 78 ? -11.358 6.637 25.665 1.00 85.06 78 VAL A C 1
ATOM 600 O O . VAL A 1 78 ? -12.441 6.876 26.212 1.00 85.06 78 VAL A O 1
ATOM 603 N N . PRO A 1 79 ? -10.247 6.324 26.361 1.00 89.19 79 PRO A N 1
ATOM 604 C CA . PRO A 1 79 ? -10.216 6.380 27.812 1.00 89.19 79 PRO A CA 1
ATOM 605 C C . PRO A 1 79 ? -10.771 7.726 28.266 1.00 89.19 79 PRO A C 1
ATOM 607 O O . PRO A 1 79 ? -10.289 8.774 27.829 1.00 89.19 79 PRO A O 1
ATOM 610 N N . ALA A 1 80 ? -11.821 7.701 29.088 1.00 92.06 80 ALA A N 1
ATOM 611 C CA . ALA A 1 80 ? -12.347 8.929 29.656 1.00 92.06 80 ALA A CA 1
ATOM 612 C C . ALA A 1 80 ? -11.198 9.627 30.402 1.00 92.06 80 ALA A C 1
ATOM 614 O O . ALA A 1 80 ? -10.429 8.938 31.087 1.00 92.06 80 ALA A O 1
ATOM 615 N N . PRO A 1 81 ? -11.042 10.958 30.268 1.00 89.94 81 PRO A N 1
ATOM 616 C CA . PRO A 1 81 ? -10.085 11.666 31.098 1.00 89.94 81 PRO A CA 1
ATOM 617 C C . PRO A 1 81 ? -10.382 11.319 32.565 1.00 89.94 81 PRO A C 1
ATOM 619 O O . PRO A 1 81 ? -11.561 11.195 32.924 1.00 89.94 81 PRO A O 1
ATOM 622 N N . PRO A 1 82 ? -9.350 11.126 33.407 1.00 90.81 82 PRO A N 1
ATOM 623 C CA . PRO A 1 82 ? -9.558 10.925 34.832 1.00 90.81 82 PRO A CA 1
ATOM 624 C C . PRO A 1 82 ? -10.514 12.001 35.361 1.00 90.81 82 PRO A C 1
ATOM 626 O O . PRO A 1 82 ? -10.412 13.150 34.914 1.00 90.81 82 PRO A O 1
ATOM 629 N N . PRO A 1 83 ? -11.441 11.668 36.279 1.00 89.06 83 PRO A N 1
ATOM 630 C CA . PRO A 1 83 ? -12.287 12.673 36.901 1.00 89.06 83 PRO A CA 1
ATOM 631 C C . PRO A 1 83 ? -11.403 13.813 37.395 1.00 89.06 83 PRO A C 1
ATOM 633 O O . PRO A 1 83 ? -10.385 13.559 38.045 1.00 89.06 83 PRO A O 1
ATOM 636 N N . ALA A 1 84 ? -11.767 15.056 37.069 1.00 88.69 84 ALA A N 1
ATOM 637 C CA . ALA A 1 84 ? -11.112 16.199 37.683 1.00 88.69 84 ALA A CA 1
ATOM 638 C C . ALA A 1 84 ? -11.161 15.980 39.198 1.00 88.69 84 ALA A C 1
ATOM 640 O O . ALA A 1 84 ? -12.228 15.667 39.735 1.00 88.69 84 ALA A O 1
ATOM 641 N N . ALA A 1 85 ? -10.008 16.062 39.866 1.00 84.56 85 ALA A N 1
ATOM 642 C CA . ALA A 1 85 ? -9.958 15.926 41.311 1.00 84.56 85 ALA A CA 1
ATOM 643 C C . ALA A 1 85 ? -10.991 16.894 41.899 1.00 84.56 85 ALA A C 1
ATOM 645 O O . ALA A 1 85 ? -10.931 18.096 41.632 1.00 84.56 85 ALA A O 1
ATOM 646 N N . SER A 1 86 ? -11.973 16.364 42.639 1.00 78.94 86 SER A N 1
ATOM 647 C CA . SER A 1 86 ? -12.898 17.206 43.392 1.00 78.94 86 SER A CA 1
ATOM 648 C C . SER A 1 86 ? -12.035 18.124 44.237 1.00 78.94 86 SER A C 1
ATOM 650 O O . SER A 1 86 ? -11.163 17.630 44.954 1.00 78.94 86 SER A O 1
ATOM 652 N N . ALA A 1 87 ? -12.234 19.437 44.121 1.00 74.00 87 ALA A N 1
ATOM 653 C CA . ALA A 1 87 ? -11.554 20.389 44.978 1.00 74.00 87 ALA A CA 1
ATOM 654 C C . ALA A 1 87 ? -11.856 19.981 46.424 1.00 74.00 87 ALA A C 1
ATOM 656 O O . ALA A 1 87 ? -12.977 20.141 46.906 1.00 74.00 87 ALA A O 1
ATOM 657 N N . ASN A 1 88 ? -10.882 19.359 47.085 1.00 70.50 88 ASN A N 1
ATOM 658 C CA . ASN A 1 88 ? -10.948 19.143 48.513 1.00 70.50 88 ASN A CA 1
ATOM 659 C C . ASN A 1 88 ? -10.996 20.556 49.116 1.00 70.50 88 ASN A C 1
ATOM 661 O O . ASN A 1 88 ? -10.125 21.357 48.755 1.00 70.50 88 ASN A O 1
ATOM 665 N N . PRO A 1 89 ? -12.007 20.923 49.927 1.00 65.88 89 PRO A N 1
ATOM 666 C CA . PRO A 1 89 ? -12.034 22.231 50.566 1.00 65.88 89 PRO A CA 1
ATOM 667 C C . PRO A 1 89 ? -10.689 22.453 51.250 1.00 65.88 89 PRO A C 1
ATOM 669 O O . PRO A 1 89 ? -10.240 21.628 52.046 1.00 65.88 89 PRO A O 1
ATOM 672 N 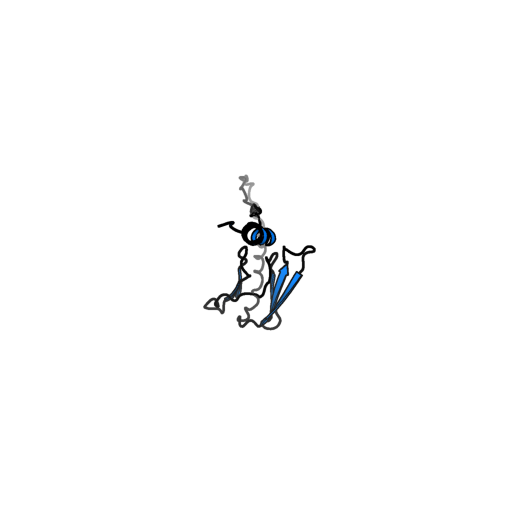N . ALA A 1 90 ? -10.012 23.522 50.837 1.00 60.09 90 ALA A N 1
ATOM 673 C CA . ALA A 1 90 ? -8.645 23.800 51.224 1.00 60.09 90 ALA A CA 1
ATOM 674 C C . ALA A 1 90 ? -8.545 23.857 52.752 1.00 60.09 90 ALA A C 1
ATOM 676 O O . ALA A 1 90 ? -9.018 24.802 53.384 1.00 60.09 90 ALA A O 1
ATOM 677 N N . ALA A 1 91 ? -7.897 22.860 53.356 1.00 61.94 91 ALA A N 1
ATOM 678 C CA . ALA A 1 91 ? -7.217 23.110 54.611 1.00 61.94 91 ALA A CA 1
ATOM 679 C C . ALA A 1 91 ? -6.144 24.158 54.297 1.00 61.94 91 ALA A C 1
ATOM 681 O O . ALA A 1 91 ? -5.317 23.936 53.413 1.00 61.94 91 ALA A O 1
ATOM 682 N N . SER A 1 92 ? -6.211 25.308 54.972 1.00 62.31 92 SER A N 1
ATOM 683 C CA . SER A 1 92 ? -5.185 26.351 54.924 1.00 62.31 92 SER A CA 1
ATOM 684 C C . SER A 1 92 ? -3.831 25.712 55.248 1.00 62.31 92 SER A C 1
ATOM 686 O O . SER A 1 92 ? -3.551 25.400 56.405 1.00 62.31 92 SER A O 1
ATOM 688 N N . GLN A 1 93 ? -3.039 25.411 54.219 1.00 55.00 93 GLN A N 1
ATOM 689 C CA . GLN A 1 93 ? -1.698 24.861 54.360 1.00 55.00 93 GLN A CA 1
ATOM 690 C C . GLN A 1 93 ? -0.684 25.989 54.222 1.00 55.00 93 GLN A C 1
ATOM 692 O O . GLN A 1 93 ? -0.763 26.814 53.314 1.00 55.00 93 GLN A O 1
ATOM 697 N N . ALA A 1 94 ? 0.250 26.002 55.172 1.00 61.53 94 ALA A N 1
ATOM 698 C CA . ALA A 1 94 ? 1.407 26.872 55.188 1.00 61.53 94 ALA A CA 1
ATOM 699 C C . ALA A 1 94 ? 2.235 26.715 53.905 1.00 61.53 94 ALA A C 1
ATOM 701 O O . ALA A 1 94 ? 2.360 25.625 53.348 1.00 61.53 94 ALA A O 1
ATOM 702 N N . GLU A 1 95 ? 2.791 27.841 53.473 1.00 54.66 95 GLU A N 1
ATOM 703 C CA . GLU A 1 95 ? 3.629 28.029 52.296 1.00 54.66 95 GLU A CA 1
ATOM 704 C C . GLU A 1 95 ? 4.818 27.054 52.307 1.00 54.66 95 GLU A C 1
ATOM 706 O O . GLU A 1 95 ? 5.771 27.205 53.070 1.00 54.66 95 GLU A O 1
ATOM 711 N N . ALA A 1 96 ? 4.737 26.009 51.481 1.00 61.62 96 ALA A N 1
ATOM 712 C CA . ALA A 1 96 ? 5.848 25.106 51.227 1.00 61.62 96 ALA A CA 1
ATOM 713 C C . ALA A 1 96 ? 6.627 25.606 50.006 1.00 61.62 96 ALA A C 1
ATOM 715 O O . ALA A 1 96 ? 6.102 25.669 48.893 1.00 61.62 96 ALA A O 1
ATOM 716 N N . THR A 1 97 ? 7.891 25.950 50.240 1.00 66.75 97 THR A N 1
ATOM 717 C CA . THR A 1 97 ? 8.903 26.278 49.234 1.00 66.75 97 THR A CA 1
ATOM 718 C C . THR A 1 97 ? 8.977 25.176 48.176 1.00 66.75 97 THR A C 1
ATOM 720 O O . THR A 1 97 ? 9.353 24.044 48.474 1.00 66.75 97 THR A O 1
ATOM 723 N N . ALA A 1 98 ? 8.607 25.505 46.939 1.00 52.09 98 ALA A N 1
ATOM 724 C CA . ALA A 1 98 ? 8.675 24.584 45.814 1.00 52.09 98 ALA A CA 1
ATOM 725 C C . ALA A 1 98 ? 10.133 24.336 45.397 1.00 52.09 98 ALA A C 1
ATOM 727 O O . ALA A 1 98 ? 10.863 25.278 45.085 1.00 52.09 98 ALA A O 1
ATOM 728 N N . GLU A 1 99 ? 10.535 23.068 45.324 1.00 61.84 99 GLU A N 1
ATOM 729 C CA . GLU A 1 99 ? 11.705 22.671 44.543 1.00 61.84 99 GLU A CA 1
ATOM 730 C C . GLU A 1 99 ? 11.324 22.545 43.054 1.00 61.84 99 GLU A C 1
ATOM 732 O O . GLU A 1 99 ? 10.274 21.983 42.722 1.00 61.84 99 GLU A O 1
ATOM 737 N N . PRO A 1 100 ? 12.159 23.055 42.131 1.00 64.25 100 PRO A N 1
ATOM 738 C CA . PRO A 1 100 ? 11.900 23.017 40.697 1.00 64.25 100 PRO A CA 1
ATOM 739 C C . PRO A 1 100 ? 12.036 21.591 40.140 1.00 64.25 100 PRO A C 1
ATOM 741 O O . PRO A 1 100 ? 13.124 21.121 39.808 1.00 64.25 100 PRO A O 1
ATOM 744 N N . GLY A 1 101 ? 10.902 20.905 40.001 1.00 60.47 101 GLY A N 1
ATOM 745 C CA . GLY A 1 101 ? 10.806 19.619 39.315 1.00 60.47 101 GLY A CA 1
ATOM 746 C C . GLY A 1 101 ? 10.950 19.773 37.799 1.00 60.47 101 GLY A C 1
ATOM 747 O O . GLY A 1 101 ? 10.164 20.452 37.139 1.00 60.47 101 GLY A O 1
ATOM 748 N N . THR A 1 102 ? 11.957 19.114 37.233 1.00 54.00 102 THR A N 1
ATOM 749 C CA . THR A 1 102 ? 12.239 19.062 35.795 1.00 54.00 102 THR A CA 1
ATOM 750 C C . THR A 1 102 ? 11.224 18.146 35.107 1.00 54.00 102 THR A C 1
ATOM 752 O O . THR A 1 102 ? 11.425 16.942 34.962 1.00 54.00 102 THR A O 1
ATOM 755 N N . GLY A 1 103 ? 10.089 18.712 34.697 1.00 52.06 103 GLY A N 1
ATOM 756 C CA . GLY A 1 103 ? 9.109 18.015 33.869 1.00 52.06 103 GLY A CA 1
ATOM 757 C C . GLY A 1 103 ? 9.691 17.723 32.487 1.00 52.06 103 GLY A C 1
ATOM 758 O O . GLY A 1 103 ? 9.814 18.621 31.655 1.00 52.06 103 GLY A O 1
ATOM 759 N N . LEU A 1 104 ? 10.054 16.466 32.231 1.00 42.75 104 LEU A N 1
ATOM 760 C CA . LEU A 1 104 ? 10.414 16.007 30.892 1.00 42.75 104 LEU A CA 1
ATOM 761 C C . LEU A 1 104 ? 9.147 15.967 30.034 1.00 42.75 104 LEU A C 1
ATOM 763 O O . LEU A 1 104 ? 8.357 15.027 30.090 1.00 42.75 104 LEU A O 1
ATOM 767 N N . SER A 1 105 ? 8.949 17.020 29.246 1.00 63.12 105 SER A N 1
ATOM 768 C CA . SER A 1 105 ? 7.957 17.029 28.176 1.00 63.12 105 SER A CA 1
ATOM 769 C C . SER A 1 105 ? 8.320 15.930 27.164 1.00 63.12 105 SER A C 1
ATOM 771 O O . SER A 1 105 ? 9.496 15.841 26.793 1.00 63.12 105 SER A O 1
ATOM 773 N N . PRO A 1 106 ? 7.377 15.081 26.712 1.00 40.03 106 PRO A N 1
ATOM 774 C CA . PRO A 1 106 ? 7.640 14.119 25.651 1.00 40.03 106 PRO A CA 1
ATOM 775 C C . PRO A 1 106 ? 7.966 14.887 24.366 1.00 40.03 106 PRO A C 1
ATOM 777 O O . PRO A 1 106 ? 7.091 15.319 23.619 1.00 40.03 106 PRO A O 1
ATOM 780 N N . ARG A 1 107 ? 9.262 15.101 24.135 1.00 49.97 107 ARG A N 1
ATOM 781 C CA . ARG A 1 107 ? 9.791 15.682 22.908 1.00 49.97 107 ARG A CA 1
ATOM 782 C C . ARG A 1 107 ? 9.577 14.645 21.816 1.00 49.97 107 ARG A C 1
ATOM 784 O O . ARG A 1 107 ? 10.154 13.561 21.886 1.00 49.97 107 ARG A O 1
ATOM 791 N N . ALA A 1 108 ? 8.738 14.970 20.834 1.00 41.66 108 ALA A N 1
ATOM 792 C CA . ALA A 1 108 ? 8.708 14.235 19.580 1.00 41.66 108 ALA A CA 1
ATOM 793 C C . ALA A 1 108 ? 10.158 14.122 19.101 1.00 41.66 108 ALA A C 1
ATOM 795 O O . ALA A 1 108 ? 10.829 15.137 18.907 1.00 41.66 108 ALA A O 1
ATOM 796 N N . ALA A 1 109 ? 10.680 12.898 19.042 1.00 43.97 109 ALA A N 1
ATOM 797 C CA . ALA A 1 109 ? 12.001 12.680 18.496 1.00 43.97 109 ALA A CA 1
ATOM 798 C C . ALA A 1 109 ? 11.928 13.114 17.032 1.00 43.97 109 ALA A C 1
ATOM 800 O O . ALA A 1 109 ? 11.236 12.478 16.238 1.00 43.97 109 ALA A O 1
ATOM 801 N N . ASP A 1 110 ? 12.601 14.214 16.696 1.00 44.47 110 ASP A N 1
ATOM 802 C CA . ASP A 1 110 ? 12.967 14.508 15.318 1.00 44.47 110 ASP A CA 1
ATOM 803 C C . ASP A 1 110 ? 13.830 13.334 14.866 1.00 44.47 110 ASP A C 1
ATOM 805 O O . ASP A 1 110 ? 15.017 13.261 15.181 1.00 44.47 110 ASP A O 1
ATOM 809 N N . ILE A 1 111 ? 13.206 12.353 14.215 1.00 41.66 111 ILE A N 1
ATOM 810 C CA . ILE A 1 111 ? 13.922 11.275 13.550 1.00 41.66 111 ILE A CA 1
ATOM 811 C C . ILE A 1 111 ? 14.649 11.959 12.393 1.00 41.66 111 ILE A C 1
ATOM 813 O O . ILE A 1 111 ? 13.977 12.464 11.489 1.00 41.66 111 ILE A O 1
ATOM 817 N N . PRO A 1 112 ? 15.993 12.020 12.394 1.00 39.38 112 PRO A N 1
ATOM 818 C CA . PRO A 1 112 ? 16.720 12.603 11.285 1.00 39.38 112 PRO A CA 1
ATOM 819 C C . PRO A 1 112 ? 16.418 11.748 10.059 1.00 39.38 112 PRO A C 1
ATOM 821 O O . PRO A 1 112 ? 16.840 10.595 9.962 1.00 39.38 112 PRO A O 1
ATOM 824 N N . HIS A 1 113 ? 15.645 12.294 9.126 1.00 41.62 113 HIS A N 1
ATOM 825 C CA . HIS A 1 113 ? 15.494 11.712 7.806 1.00 41.62 113 HIS A CA 1
ATOM 826 C C . HIS A 1 113 ? 16.793 11.971 7.038 1.00 41.62 113 HIS A C 1
ATOM 828 O O . HIS A 1 113 ? 16.846 12.831 6.162 1.00 41.62 113 HIS A O 1
ATOM 834 N N . ASP A 1 114 ? 17.856 11.241 7.387 1.00 37.19 114 ASP A N 1
ATOM 835 C CA . ASP A 1 114 ? 19.096 11.198 6.611 1.00 37.19 114 ASP A CA 1
ATOM 836 C C . ASP A 1 114 ? 18.838 10.352 5.357 1.00 37.19 114 ASP A C 1
ATOM 838 O O . ASP A 1 114 ? 19.203 9.180 5.231 1.00 37.19 114 ASP A O 1
ATOM 842 N N . TYR A 1 115 ? 18.057 10.937 4.450 1.00 41.16 115 TYR A N 1
ATOM 843 C CA . TYR A 1 115 ? 17.667 10.337 3.189 1.00 41.16 115 TYR A CA 1
ATOM 844 C C . TYR A 1 115 ? 18.869 10.428 2.251 1.00 41.16 115 TYR A C 1
ATOM 846 O O . TYR A 1 115 ? 18.957 11.320 1.409 1.00 41.16 115 TYR A O 1
ATOM 854 N N . ARG A 1 116 ? 19.830 9.512 2.401 1.00 38.22 116 ARG A N 1
ATOM 855 C CA . ARG A 1 116 ? 20.907 9.374 1.420 1.00 38.22 116 ARG A CA 1
ATOM 856 C C . ARG A 1 116 ? 20.295 8.875 0.113 1.00 38.22 116 ARG A C 1
ATOM 858 O O . ARG A 1 116 ? 19.772 7.758 0.087 1.00 38.22 116 ARG A O 1
ATOM 865 N N . PRO A 1 117 ? 20.337 9.658 -0.979 1.00 45.69 117 PRO A N 1
ATOM 866 C CA . PRO A 1 117 ? 19.917 9.155 -2.269 1.00 45.69 117 PRO A CA 1
ATOM 867 C C . PRO A 1 117 ? 20.886 8.039 -2.658 1.00 45.69 117 PRO A C 1
ATOM 869 O O . PRO A 1 117 ? 22.029 8.289 -3.036 1.00 45.69 117 PRO A O 1
ATOM 872 N N . VAL A 1 118 ? 20.444 6.787 -2.542 1.00 47.66 118 VAL A N 1
ATOM 873 C CA . VAL A 1 118 ? 21.106 5.673 -3.220 1.00 47.66 118 VAL A CA 1
ATOM 874 C C . VAL A 1 118 ? 21.115 6.023 -4.701 1.00 47.66 118 VAL A C 1
ATOM 876 O O . VAL A 1 118 ? 20.058 6.289 -5.279 1.00 47.66 118 VAL A O 1
ATOM 879 N N . ALA A 1 119 ? 22.313 6.099 -5.283 1.00 53.66 119 ALA A N 1
ATOM 880 C CA . ALA A 1 119 ? 22.503 6.399 -6.692 1.00 53.66 119 ALA A CA 1
ATOM 881 C C . ALA A 1 119 ? 21.700 5.385 -7.514 1.00 53.66 119 ALA A C 1
ATOM 883 O O . ALA A 1 119 ? 22.082 4.224 -7.651 1.00 53.66 119 ALA A O 1
ATOM 884 N N . ARG A 1 120 ? 20.532 5.814 -8.002 1.00 49.47 120 ARG A N 1
ATOM 885 C CA . ARG A 1 120 ? 19.662 4.986 -8.830 1.00 49.47 120 ARG A CA 1
ATOM 886 C C . ARG A 1 120 ? 20.402 4.715 -10.129 1.00 49.47 120 ARG A C 1
ATOM 888 O O . ARG A 1 120 ? 20.626 5.636 -10.912 1.00 49.47 120 ARG A O 1
ATOM 895 N N . MET A 1 121 ? 20.756 3.459 -10.374 1.00 48.53 121 MET A N 1
ATOM 896 C CA . MET A 1 121 ? 21.100 3.023 -11.721 1.00 48.53 121 MET A CA 1
ATOM 897 C C . MET A 1 121 ? 19.812 3.076 -12.542 1.00 48.53 121 MET A C 1
ATOM 899 O O . MET A 1 121 ? 18.929 2.235 -12.393 1.00 48.53 121 MET A O 1
ATOM 903 N N . THR A 1 122 ? 19.657 4.117 -13.355 1.00 60.38 122 THR A N 1
ATOM 904 C CA . THR A 1 122 ? 18.559 4.209 -14.317 1.00 60.38 122 THR A CA 1
ATOM 905 C C . THR A 1 122 ? 18.637 3.023 -15.286 1.00 60.38 122 THR A C 1
ATOM 907 O O . THR A 1 122 ? 19.739 2.666 -15.708 1.00 60.38 122 THR A O 1
ATOM 910 N N . PRO A 1 123 ? 17.503 2.422 -15.697 1.00 62.06 123 PRO A N 1
ATOM 911 C CA . PRO A 1 123 ? 17.488 1.288 -16.629 1.00 62.06 123 PRO A CA 1
ATOM 912 C C . PRO A 1 123 ? 18.281 1.548 -17.921 1.00 62.06 123 PRO A C 1
ATOM 914 O O . PRO A 1 123 ? 18.901 0.639 -18.466 1.00 62.06 123 PRO A O 1
ATOM 917 N N . GLY A 1 124 ? 18.345 2.810 -18.366 1.00 62.12 124 GLY A N 1
ATOM 918 C CA . GLY A 1 124 ? 19.163 3.230 -19.507 1.00 62.12 124 GLY A CA 1
ATOM 919 C C . GLY A 1 124 ? 20.667 2.968 -19.341 1.00 62.12 124 GLY A C 1
ATOM 920 O O . GLY A 1 124 ? 21.322 2.608 -20.316 1.00 62.12 124 GLY A O 1
ATOM 921 N N . ASN A 1 125 ? 21.211 3.051 -18.121 1.00 64.56 125 ASN A N 1
ATOM 922 C CA . ASN A 1 125 ? 22.625 2.750 -17.869 1.00 64.56 125 ASN A CA 1
ATOM 923 C C . ASN A 1 125 ? 22.933 1.250 -17.986 1.00 64.56 125 ASN A C 1
ATOM 925 O O . ASN A 1 125 ? 24.019 0.892 -18.435 1.00 64.56 125 ASN A O 1
ATOM 929 N N . LEU A 1 126 ? 21.984 0.371 -17.646 1.00 64.44 126 LEU A N 1
ATOM 930 C CA . LEU A 1 126 ? 22.157 -1.076 -17.831 1.00 64.44 126 LEU A CA 1
ATOM 931 C C . LEU A 1 126 ? 22.113 -1.465 -19.315 1.00 64.44 126 LEU A C 1
ATOM 933 O O . LEU A 1 126 ? 22.898 -2.304 -19.754 1.00 64.44 126 LEU A O 1
ATOM 937 N N . VAL A 1 127 ? 21.262 -0.808 -20.109 1.00 66.25 127 VAL A N 1
ATOM 938 C CA . VAL A 1 127 ? 21.214 -1.006 -21.568 1.00 66.25 127 VAL A CA 1
ATOM 939 C C . VAL A 1 127 ? 22.512 -0.529 -22.232 1.00 66.25 127 VAL A C 1
ATOM 941 O O . VAL A 1 127 ? 23.046 -1.223 -23.099 1.00 66.25 127 VAL A O 1
ATOM 944 N N . LEU A 1 128 ? 23.068 0.604 -21.790 1.00 68.94 128 LEU A N 1
ATOM 945 C CA . LEU A 1 128 ? 24.352 1.123 -22.282 1.00 68.94 128 LEU A CA 1
ATOM 946 C C . LEU A 1 128 ? 25.526 0.166 -22.016 1.00 68.94 128 LEU A C 1
ATOM 948 O O . LEU A 1 128 ? 26.390 0.021 -22.878 1.00 68.94 128 LEU A O 1
ATOM 952 N N . LEU A 1 129 ? 25.537 -0.530 -20.875 1.00 77.31 129 LEU A N 1
ATOM 953 C CA . LEU A 1 129 ? 26.582 -1.505 -20.530 1.00 77.31 129 LEU A CA 1
ATOM 954 C C . LEU A 1 129 ? 26.535 -2.785 -21.381 1.00 77.31 129 LEU A C 1
ATOM 956 O O . LEU A 1 129 ? 27.580 -3.384 -21.619 1.00 77.31 129 LEU A O 1
ATOM 960 N N . GLY A 1 130 ? 25.357 -3.202 -21.859 1.00 77.88 130 GLY A N 1
ATOM 961 C CA . GLY A 1 130 ? 25.205 -4.432 -22.648 1.00 77.88 130 GLY A CA 1
ATOM 962 C C . GLY A 1 130 ? 25.227 -4.229 -24.166 1.00 77.88 130 GLY A C 1
ATOM 963 O O . GLY A 1 130 ? 25.888 -4.973 -24.890 1.00 77.88 130 GLY A O 1
ATOM 964 N N . VAL A 1 131 ? 24.509 -3.222 -24.671 1.00 86.69 131 VAL A N 1
ATOM 965 C CA . VAL A 1 131 ? 24.254 -3.075 -26.117 1.00 86.69 131 VAL A CA 1
ATOM 966 C C . VAL A 1 131 ? 25.459 -2.496 -26.857 1.00 86.69 131 VAL A C 1
ATOM 968 O O . VAL A 1 131 ? 25.787 -2.950 -27.953 1.00 86.69 131 VAL A O 1
ATOM 971 N N . VAL A 1 132 ? 26.155 -1.529 -26.252 1.00 90.81 132 VAL A N 1
ATOM 972 C CA . VAL A 1 132 ? 27.324 -0.878 -26.863 1.00 90.81 132 VAL A CA 1
ATOM 973 C C . VAL A 1 132 ? 28.447 -1.876 -27.190 1.00 90.81 132 VAL A C 1
ATOM 975 O O . VAL A 1 132 ? 28.853 -1.914 -28.353 1.00 90.81 132 VAL A O 1
ATOM 978 N N . PRO A 1 133 ? 28.936 -2.723 -26.259 1.00 92.06 133 PRO A N 1
ATOM 979 C CA . PRO A 1 133 ? 30.005 -3.669 -26.585 1.00 92.06 133 PRO A CA 1
ATOM 980 C C . PRO A 1 133 ? 29.570 -4.733 -27.604 1.00 92.06 133 PRO A C 1
ATOM 982 O O . PRO A 1 133 ? 30.379 -5.128 -28.444 1.00 92.06 133 PRO A O 1
ATOM 985 N N . ALA A 1 134 ? 28.300 -5.154 -27.594 1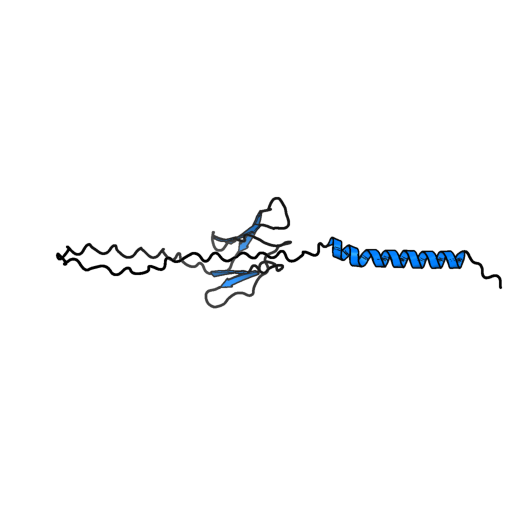.00 93.19 134 ALA A N 1
ATOM 986 C CA . ALA A 1 134 ? 27.776 -6.121 -28.560 1.00 93.19 134 ALA A CA 1
ATOM 987 C C . ALA A 1 134 ? 27.758 -5.564 -29.996 1.00 93.19 134 ALA A C 1
ATOM 989 O O . ALA A 1 134 ? 28.199 -6.237 -30.931 1.00 93.19 134 ALA A O 1
ATOM 990 N N . LEU A 1 135 ? 27.306 -4.318 -30.177 1.00 95.56 135 LEU A N 1
ATOM 991 C CA . LEU A 1 135 ? 27.334 -3.650 -31.483 1.00 95.56 135 LEU A CA 1
ATOM 992 C C . LEU A 1 135 ? 28.768 -3.418 -31.971 1.00 95.56 135 LEU A C 1
ATOM 994 O O . LEU A 1 135 ? 29.061 -3.625 -33.148 1.00 95.56 135 LEU A O 1
ATOM 998 N N . LEU A 1 136 ? 29.675 -3.044 -31.068 1.00 96.56 136 LEU A N 1
ATOM 999 C CA . LEU A 1 136 ? 31.080 -2.805 -31.397 1.00 96.56 136 LEU A CA 1
ATOM 1000 C C . LEU A 1 136 ? 31.775 -4.101 -31.854 1.00 96.56 136 LEU A C 1
ATOM 1002 O O . LEU A 1 136 ? 32.481 -4.098 -32.863 1.00 96.56 136 LEU A O 1
ATOM 1006 N N . ALA A 1 137 ? 31.492 -5.229 -31.194 1.00 96.88 137 ALA A N 1
ATOM 1007 C CA . ALA A 1 137 ? 31.958 -6.547 -31.625 1.00 96.88 137 ALA A CA 1
ATOM 1008 C C . ALA A 1 137 ? 31.423 -6.932 -33.018 1.00 96.88 137 ALA A C 1
ATOM 1010 O O . ALA A 1 137 ? 32.184 -7.421 -33.855 1.00 96.88 137 ALA A O 1
ATOM 1011 N N . LEU A 1 138 ? 30.143 -6.662 -33.301 1.00 97.56 138 LEU A N 1
ATOM 1012 C CA . LEU A 1 138 ? 29.541 -6.907 -34.618 1.00 97.56 138 LEU A CA 1
ATOM 1013 C C . LEU A 1 138 ? 30.224 -6.103 -35.731 1.00 97.56 138 LEU A C 1
ATOM 1015 O O . LEU A 1 138 ? 30.546 -6.666 -36.779 1.00 97.56 138 LEU A O 1
ATOM 1019 N N . VAL A 1 139 ? 30.496 -4.815 -35.495 1.00 97.81 139 VAL A N 1
ATOM 1020 C CA . VAL A 1 139 ? 31.202 -3.947 -36.453 1.00 97.81 139 VAL A CA 1
ATOM 1021 C C . VAL A 1 139 ? 32.615 -4.468 -36.733 1.00 97.81 139 VAL A C 1
ATOM 1023 O O . VAL A 1 139 ? 33.019 -4.535 -37.896 1.00 97.81 139 VAL A O 1
ATOM 1026 N N . ILE A 1 140 ? 33.345 -4.902 -35.699 1.00 97.94 140 ILE A N 1
ATOM 1027 C CA . ILE A 1 140 ? 34.691 -5.481 -35.850 1.00 97.94 140 ILE A CA 1
ATOM 1028 C C . ILE A 1 140 ? 34.646 -6.757 -36.703 1.00 97.94 140 ILE A C 1
ATOM 1030 O O . ILE A 1 140 ? 35.434 -6.898 -37.641 1.00 97.94 140 ILE A O 1
ATOM 1034 N N . ILE A 1 141 ? 33.708 -7.669 -36.428 1.00 97.75 141 ILE A N 1
ATOM 1035 C CA . ILE A 1 141 ? 33.551 -8.914 -37.200 1.00 97.75 141 ILE A CA 1
ATOM 1036 C C . ILE A 1 141 ? 33.261 -8.601 -38.673 1.00 97.75 141 ILE A C 1
ATOM 1038 O O . ILE A 1 141 ? 33.864 -9.205 -39.564 1.00 97.75 141 ILE A O 1
ATOM 1042 N N . PHE A 1 142 ? 32.380 -7.635 -38.941 1.00 97.62 142 PHE A N 1
ATOM 1043 C CA . PHE A 1 142 ? 32.042 -7.225 -40.304 1.00 97.62 1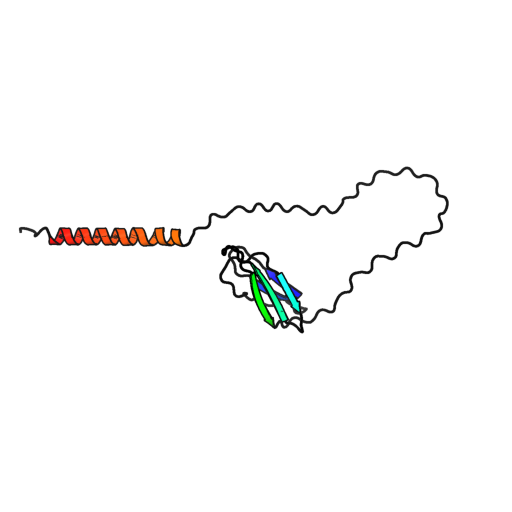42 PHE A CA 1
ATOM 1044 C C . PHE A 1 142 ? 33.249 -6.634 -41.044 1.00 97.62 142 PHE A C 1
ATOM 1046 O O . PHE A 1 142 ? 33.509 -7.000 -42.191 1.00 97.62 142 PHE A O 1
ATOM 1053 N N . ALA A 1 143 ? 34.030 -5.780 -40.377 1.00 96.31 143 ALA A N 1
ATOM 1054 C CA . ALA A 1 143 ? 35.240 -5.194 -40.946 1.00 96.31 143 ALA A CA 1
ATOM 1055 C C . ALA A 1 143 ? 36.281 -6.267 -41.313 1.00 96.31 143 ALA A C 1
ATOM 1057 O O . ALA A 1 143 ? 36.838 -6.232 -42.413 1.00 96.31 143 ALA A O 1
ATOM 1058 N N . ILE A 1 144 ? 36.487 -7.264 -40.444 1.00 96.12 144 ILE A N 1
ATOM 1059 C CA . ILE A 1 144 ? 37.388 -8.397 -40.712 1.00 96.12 144 ILE A CA 1
ATOM 1060 C C . ILE A 1 144 ? 36.903 -9.198 -41.926 1.00 96.12 144 ILE A C 1
ATOM 1062 O O . ILE A 1 144 ? 37.702 -9.529 -42.803 1.00 96.12 144 ILE A O 1
ATOM 1066 N N . ARG A 1 145 ? 35.597 -9.484 -42.017 1.00 94.94 145 ARG A N 1
ATOM 1067 C CA . ARG A 1 145 ? 35.025 -10.223 -43.154 1.00 94.94 145 ARG A CA 1
ATOM 1068 C C . ARG A 1 145 ? 35.189 -9.476 -44.475 1.00 94.94 145 ARG A C 1
ATOM 1070 O O . ARG A 1 145 ? 35.582 -10.089 -45.463 1.00 94.94 145 ARG A O 1
ATOM 1077 N N . ILE A 1 146 ? 34.957 -8.165 -44.490 1.00 95.69 146 ILE A N 1
ATOM 1078 C CA . ILE A 1 146 ? 35.160 -7.337 -45.688 1.00 95.69 146 ILE A CA 1
ATOM 1079 C C . ILE A 1 146 ? 36.640 -7.316 -46.093 1.00 95.69 146 ILE A C 1
ATOM 1081 O O . ILE A 1 146 ? 36.951 -7.459 -47.276 1.00 95.69 146 ILE A O 1
ATOM 1085 N N . ALA A 1 147 ? 37.559 -7.186 -45.131 1.00 92.88 147 ALA A N 1
ATOM 1086 C CA . ALA A 1 147 ? 38.995 -7.203 -45.407 1.00 92.88 147 ALA A CA 1
ATOM 1087 C C . ALA A 1 147 ? 39.450 -8.539 -46.020 1.00 92.88 147 ALA A C 1
ATOM 1089 O O . ALA A 1 147 ? 40.209 -8.536 -46.987 1.00 92.88 147 ALA A O 1
ATOM 1090 N N . GLN A 1 148 ? 38.932 -9.666 -45.519 1.00 91.12 148 GLN A N 1
ATOM 1091 C CA . GLN A 1 148 ? 39.225 -11.002 -46.053 1.00 91.12 148 GLN A CA 1
ATOM 1092 C C . GLN A 1 148 ? 38.713 -11.207 -47.484 1.00 91.12 148 GLN A C 1
ATOM 1094 O O . GLN A 1 148 ? 39.375 -11.876 -48.268 1.00 91.12 148 GLN A O 1
ATOM 1099 N N . ILE A 1 149 ? 37.555 -10.637 -47.834 1.00 94.19 149 ILE A N 1
ATOM 1100 C CA . ILE A 1 149 ? 37.002 -10.721 -49.197 1.00 94.19 149 ILE A CA 1
ATOM 1101 C C . ILE A 1 149 ? 37.817 -9.860 -50.168 1.00 94.19 149 ILE A C 1
ATOM 1103 O O . ILE A 1 149 ? 38.034 -10.244 -51.314 1.00 94.19 149 ILE A O 1
ATOM 1107 N N . ARG A 1 150 ? 38.254 -8.678 -49.720 1.00 91.56 150 ARG A N 1
ATOM 1108 C CA . ARG A 1 150 ? 38.900 -7.687 -50.587 1.00 91.56 150 ARG A CA 1
ATOM 1109 C C . ARG A 1 150 ? 40.356 -8.013 -50.923 1.00 91.56 150 ARG A C 1
ATOM 1111 O O . ARG A 1 150 ? 40.879 -7.449 -51.877 1.00 91.56 150 ARG A O 1
ATOM 1118 N N . TRP A 1 151 ? 40.999 -8.894 -50.162 1.00 85.06 151 TRP A N 1
ATOM 1119 C CA . TRP A 1 151 ? 42.371 -9.333 -50.410 1.00 85.06 151 TRP A CA 1
ATOM 1120 C C . TRP A 1 151 ? 42.356 -10.766 -50.948 1.00 85.06 151 TRP A C 1
ATOM 1122 O O . TRP A 1 151 ? 42.455 -11.710 -50.157 1.00 85.06 151 TRP A O 1
ATOM 1132 N N . PRO A 1 152 ? 42.203 -10.964 -52.272 1.00 76.69 152 PRO A N 1
ATOM 1133 C CA . PRO A 1 152 ? 42.427 -12.274 -52.858 1.00 76.69 152 PRO A CA 1
ATOM 1134 C C . PRO A 1 152 ? 43.864 -12.685 -52.542 1.00 76.69 152 PRO A C 1
ATOM 1136 O O . PRO A 1 152 ? 44.806 -11.921 -52.747 1.00 76.69 152 PRO A O 1
ATOM 1139 N N . LYS A 1 153 ? 44.029 -13.883 -51.979 1.00 79.62 153 LYS A N 1
ATOM 1140 C CA . LYS A 1 153 ? 45.357 -14.456 -51.799 1.00 79.62 153 LYS A CA 1
ATOM 1141 C C . LYS A 1 153 ? 45.873 -14.804 -53.188 1.00 79.62 153 LYS A C 1
ATOM 1143 O O . LYS A 1 153 ? 45.422 -15.789 -53.764 1.00 79.62 153 LYS A O 1
ATOM 1148 N N . GLU A 1 154 ? 46.757 -13.972 -53.726 1.00 79.25 154 GLU A N 1
ATOM 1149 C CA . GLU A 1 154 ? 47.601 -14.369 -54.847 1.00 79.25 154 GLU A CA 1
ATOM 1150 C C . GLU A 1 154 ? 48.514 -15.487 -54.327 1.00 79.25 154 GLU A C 1
ATOM 1152 O O . GLU A 1 154 ? 49.452 -15.244 -53.566 1.00 79.25 154 GLU A O 1
ATOM 1157 N N . TYR A 1 155 ? 48.115 -16.723 -54.627 1.00 64.25 155 TYR A N 1
ATOM 1158 C CA . TYR A 1 155 ? 48.899 -17.943 -54.465 1.00 64.25 155 TYR A CA 1
ATOM 1159 C C . TYR A 1 155 ? 49.390 -18.392 -55.834 1.00 64.25 155 TYR A C 1
ATOM 1161 O O . TYR A 1 155 ? 48.593 -18.281 -56.795 1.00 64.25 155 TYR A O 1
#